Protein AF-A0A964RT85-F1 (afdb_monomer_lite)

Foldseek 3Di:
DDDDDWDKDWADDDDPDDPPDIDIDTDDPPVVCVVLVHDPPQPDWDWDADPVVRDIDIHRD

Sequence (61 aa):
MIEKKLNVAITKCYGNADENSTRGKFNIPKKIINDMGITEDDRTIILRYDEEKKELLIKKA

Secondary str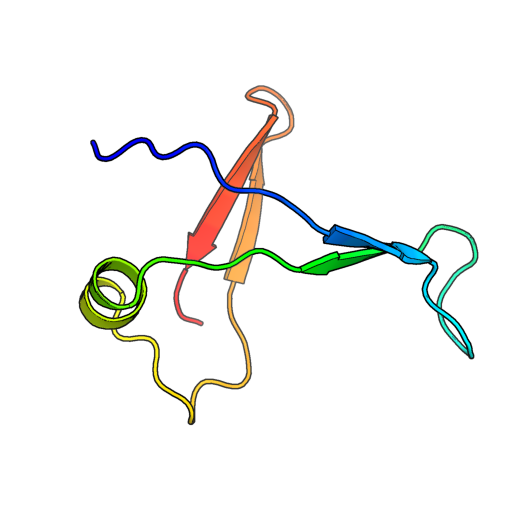ucture (DSSP, 8-state):
-------EEEEE--SSS-TT-EEEEEPPPHHHHHHTT--TT---EEEEEETTTTEEEEEE-

Structure (mmCIF, N/CA/C/O backbone):
data_AF-A0A964RT85-F1
#
_entry.id   AF-A0A964RT85-F1
#
loop_
_atom_site.group_PDB
_atom_site.id
_atom_site.type_symbol
_atom_site.label_atom_id
_atom_site.label_alt_id
_atom_site.label_comp_id
_atom_site.label_asym_id
_atom_site.label_entity_id
_atom_site.label_seq_id
_atom_site.pdbx_PDB_ins_code
_atom_site.Cartn_x
_atom_site.Cartn_y
_atom_site.Cartn_z
_atom_site.occupancy
_atom_site.B_iso_or_equiv
_atom_site.auth_seq_id
_atom_site.auth_comp_id
_atom_site.auth_asym_id
_atom_site.auth_atom_id
_atom_site.pdbx_PDB_model_num
ATOM 1 N N . MET A 1 1 ? -14.209 0.813 11.393 1.00 65.62 1 MET A N 1
ATOM 2 C CA . MET A 1 1 ? -12.758 0.973 11.161 1.00 65.62 1 MET A CA 1
ATOM 3 C C . MET A 1 1 ? -12.136 -0.412 11.260 1.00 65.62 1 MET A C 1
ATOM 5 O O . MET A 1 1 ? -12.436 -1.101 12.226 1.00 65.62 1 MET A O 1
ATOM 9 N N . ILE A 1 2 ? -11.415 -0.877 10.236 1.00 77.88 2 ILE A N 1
ATOM 10 C CA . ILE A 1 2 ? -10.775 -2.204 10.243 1.00 77.88 2 ILE A CA 1
ATOM 11 C C . ILE A 1 2 ? -9.281 -1.981 10.453 1.00 77.88 2 ILE A C 1
ATOM 13 O O . ILE A 1 2 ? -8.644 -1.360 9.610 1.00 77.88 2 ILE A O 1
ATOM 17 N N . GLU A 1 3 ? -8.737 -2.503 11.548 1.00 81.56 3 GLU A N 1
ATOM 18 C CA . GLU A 1 3 ? -7.303 -2.486 11.829 1.00 81.56 3 GLU A 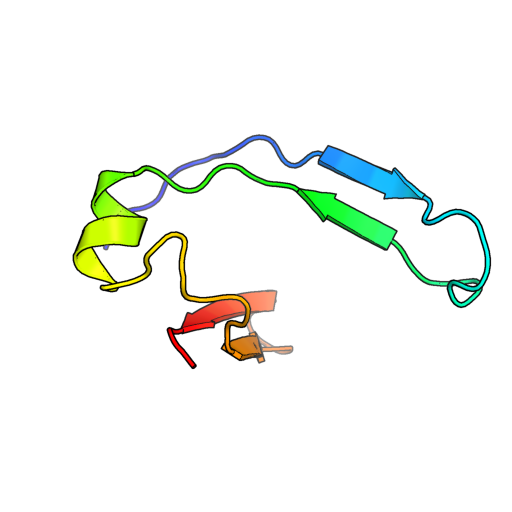CA 1
ATOM 19 C C . GLU A 1 3 ? -6.730 -3.898 11.661 1.00 81.56 3 GLU A C 1
ATOM 21 O O . GLU A 1 3 ? -7.306 -4.885 12.130 1.00 81.56 3 GLU A O 1
ATOM 26 N N . LYS A 1 4 ? -5.606 -4.015 10.949 1.00 81.19 4 LYS A N 1
ATOM 27 C CA . LYS A 1 4 ? -4.867 -5.272 10.802 1.00 81.19 4 LYS A CA 1
ATOM 28 C C . LYS A 1 4 ? -3.372 -5.014 10.888 1.00 81.19 4 LYS A C 1
ATOM 30 O O . LYS A 1 4 ? -2.843 -4.170 10.174 1.00 81.19 4 LYS A O 1
ATOM 35 N N . LYS A 1 5 ? -2.686 -5.819 11.698 1.00 86.62 5 LYS A N 1
ATOM 36 C CA . LYS A 1 5 ? -1.225 -5.872 11.725 1.00 86.62 5 LYS A CA 1
ATOM 37 C C . LYS A 1 5 ? -0.736 -6.745 10.570 1.00 86.62 5 LYS A C 1
ATOM 39 O O . LYS A 1 5 ? -1.126 -7.907 10.467 1.00 86.62 5 LYS A O 1
ATOM 44 N N . LEU A 1 6 ? 0.083 -6.177 9.692 1.00 86.19 6 LEU A N 1
ATOM 45 C CA . LEU A 1 6 ? 0.604 -6.836 8.496 1.00 86.19 6 LEU A CA 1
ATOM 46 C C . LEU A 1 6 ? 2.127 -6.783 8.531 1.00 86.19 6 LEU A C 1
ATOM 48 O O . LEU A 1 6 ? 2.710 -5.793 8.970 1.00 86.19 6 LEU A O 1
ATOM 52 N N . ASN A 1 7 ? 2.769 -7.844 8.056 1.00 87.62 7 ASN A N 1
ATOM 53 C CA . ASN A 1 7 ? 4.211 -7.821 7.864 1.00 87.62 7 ASN A CA 1
ATOM 54 C C . ASN A 1 7 ? 4.539 -6.933 6.661 1.00 87.62 7 ASN A C 1
ATOM 56 O O . ASN A 1 7 ? 3.898 -7.034 5.611 1.00 87.62 7 ASN A O 1
ATOM 60 N N . VAL A 1 8 ? 5.556 -6.092 6.819 1.00 85.81 8 VAL A N 1
ATOM 61 C CA . VAL A 1 8 ? 6.086 -5.245 5.753 1.00 85.81 8 VAL A CA 1
ATOM 62 C C . VAL A 1 8 ? 7.470 -5.761 5.394 1.00 85.81 8 VAL A C 1
ATOM 64 O O . VAL A 1 8 ? 8.304 -5.981 6.270 1.00 85.81 8 VAL A O 1
ATOM 67 N N . ALA A 1 9 ? 7.716 -5.957 4.103 1.00 86.81 9 ALA A N 1
ATOM 68 C CA . ALA A 1 9 ? 9.051 -6.206 3.586 1.00 86.81 9 ALA A CA 1
ATOM 69 C C . ALA A 1 9 ? 9.623 -4.884 3.075 1.00 86.81 9 ALA A C 1
ATOM 71 O O . ALA A 1 9 ? 9.072 -4.290 2.147 1.00 86.81 9 ALA A O 1
ATOM 72 N N . ILE A 1 10 ? 10.724 -4.432 3.669 1.00 86.94 10 ILE A N 1
ATOM 73 C CA . ILE A 1 10 ? 11.466 -3.256 3.214 1.00 86.94 10 ILE A CA 1
ATOM 74 C C . ILE A 1 10 ? 12.803 -3.749 2.680 1.00 86.94 10 ILE A C 1
ATOM 76 O O . ILE 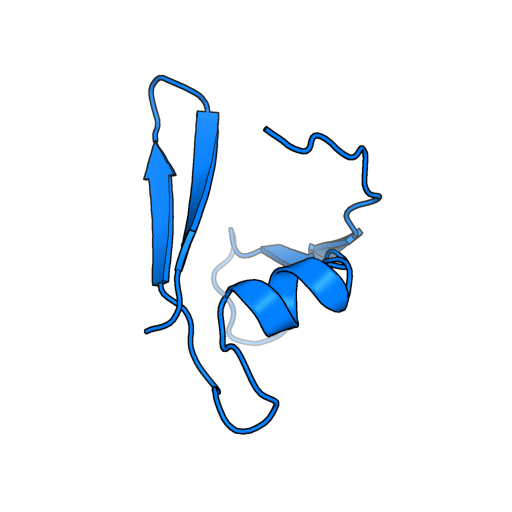A 1 10 ? 13.571 -4.397 3.386 1.00 86.94 10 ILE A O 1
ATOM 80 N N . THR A 1 11 ? 13.057 -3.470 1.408 1.00 83.81 11 THR A N 1
ATOM 81 C CA . THR A 1 11 ? 14.286 -3.867 0.717 1.00 83.81 11 THR A CA 1
ATOM 82 C C . THR A 1 11 ? 14.983 -2.636 0.160 1.00 83.81 11 THR A C 1
ATOM 84 O O . THR A 1 11 ? 14.325 -1.652 -0.186 1.00 83.81 11 THR A O 1
ATOM 87 N N . LYS A 1 12 ? 16.317 -2.680 0.075 1.00 78.56 12 LYS A N 1
ATOM 88 C CA . LYS A 1 12 ? 17.082 -1.646 -0.628 1.00 78.56 12 LYS A CA 1
ATOM 89 C C . LYS A 1 12 ? 16.675 -1.640 -2.102 1.00 78.56 12 LYS A C 1
ATOM 91 O O . LYS A 1 12 ? 16.512 -2.705 -2.700 1.00 78.56 12 LYS A O 1
ATOM 96 N N . CYS A 1 13 ? 16.499 -0.456 -2.678 1.00 77.12 13 CYS A N 1
ATOM 97 C CA . CYS A 1 13 ? 16.389 -0.334 -4.125 1.00 77.12 13 CYS A CA 1
ATOM 98 C C . CYS A 1 13 ? 17.777 -0.548 -4.753 1.00 77.12 13 CYS A C 1
ATOM 100 O O . CYS A 1 13 ? 18.776 -0.079 -4.218 1.00 77.12 13 CYS A O 1
ATOM 102 N N . TYR A 1 14 ? 17.840 -1.271 -5.872 1.00 71.62 14 TYR A N 1
ATOM 103 C CA . TYR A 1 14 ? 19.060 -1.462 -6.667 1.00 71.62 14 TYR A CA 1
ATOM 104 C C . TYR A 1 14 ? 18.910 -0.744 -8.020 1.00 71.62 14 TYR A C 1
ATOM 106 O O . TYR A 1 14 ? 17.784 -0.522 -8.471 1.00 71.62 14 TYR A O 1
ATOM 114 N N . GLY A 1 15 ? 20.022 -0.428 -8.693 1.00 71.38 15 GLY A N 1
ATOM 115 C CA . GLY A 1 15 ? 20.025 0.236 -10.007 1.00 71.38 15 GLY A CA 1
ATOM 116 C C . GLY A 1 15 ? 19.990 1.767 -9.909 1.00 71.38 15 GLY A C 1
ATOM 117 O O . GLY A 1 15 ? 20.577 2.326 -8.994 1.00 71.38 15 GLY A O 1
ATOM 118 N N . ASN A 1 16 ? 19.292 2.440 -10.833 1.00 66.38 16 ASN A N 1
ATOM 119 C CA . ASN A 1 16 ? 19.198 3.913 -10.928 1.00 66.38 16 ASN A CA 1
ATOM 120 C C . ASN A 1 16 ? 18.292 4.566 -9.859 1.00 66.38 16 ASN A C 1
ATOM 122 O O . ASN A 1 16 ? 17.734 5.636 -10.090 1.00 66.38 16 ASN A O 1
ATOM 126 N N . ALA A 1 17 ? 18.060 3.899 -8.731 1.00 68.50 17 ALA A N 1
ATOM 127 C CA . ALA A 1 17 ? 17.275 4.467 -7.643 1.00 68.50 17 ALA A CA 1
ATOM 128 C C . ALA A 1 17 ? 18.159 5.390 -6.793 1.00 68.50 17 ALA A C 1
ATOM 130 O O . ALA A 1 17 ? 19.334 5.093 -6.590 1.00 68.50 17 ALA A O 1
ATOM 131 N N . ASP A 1 18 ? 17.587 6.489 -6.302 1.00 68.25 18 ASP A N 1
ATOM 132 C CA . ASP A 1 18 ? 18.288 7.467 -5.464 1.00 68.25 18 ASP A CA 1
ATOM 133 C C . ASP A 1 18 ? 18.855 6.808 -4.189 1.00 68.25 18 ASP A C 1
ATOM 135 O O . ASP A 1 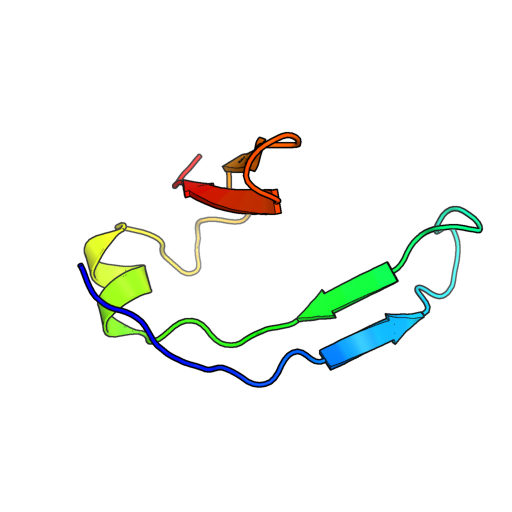18 ? 18.292 5.821 -3.704 1.00 68.25 18 ASP A O 1
ATOM 139 N N . GLU A 1 19 ? 19.932 7.356 -3.623 1.00 65.06 19 GLU A N 1
ATOM 140 C CA . GLU A 1 19 ? 20.708 6.777 -2.510 1.00 65.06 19 GLU A CA 1
ATOM 141 C C . GLU A 1 19 ? 19.873 6.523 -1.240 1.00 65.06 19 GLU A C 1
ATOM 143 O O . GLU A 1 19 ? 20.202 5.659 -0.426 1.00 65.06 19 GLU A O 1
ATOM 148 N N . ASN A 1 20 ? 18.733 7.206 -1.126 1.00 73.69 20 ASN A N 1
ATOM 149 C CA . ASN A 1 20 ? 17.782 7.100 -0.020 1.00 73.69 20 ASN A CA 1
ATOM 150 C C . ASN A 1 20 ? 16.491 6.338 -0.383 1.00 73.69 20 ASN A C 1
ATOM 152 O O . ASN A 1 20 ? 15.509 6.357 0.363 1.00 73.69 20 ASN A O 1
ATOM 156 N N . SER A 1 21 ? 16.465 5.650 -1.526 1.00 73.44 21 SER A N 1
ATOM 157 C CA . SER A 1 21 ? 15.284 4.926 -1.999 1.00 73.44 21 SER A CA 1
ATOM 158 C C . SER A 1 21 ? 15.150 3.553 -1.343 1.00 73.44 21 SER A C 1
ATOM 160 O O . SER A 1 21 ? 16.040 2.701 -1.419 1.00 73.44 21 SER A O 1
ATOM 162 N N . THR A 1 22 ? 13.975 3.283 -0.776 1.00 80.56 22 THR A N 1
ATOM 163 C CA . THR A 1 22 ? 13.597 1.946 -0.306 1.00 80.56 22 THR A CA 1
ATOM 164 C C . THR A 1 22 ? 12.392 1.427 -1.073 1.00 80.56 22 THR A C 1
ATOM 166 O O . THR A 1 22 ? 11.494 2.177 -1.454 1.00 80.56 22 THR A O 1
ATOM 169 N N . ARG A 1 23 ? 12.360 0.112 -1.304 1.00 82.50 23 ARG A N 1
ATOM 170 C CA . ARG A 1 23 ? 11.197 -0.575 -1.859 1.00 82.50 23 ARG A CA 1
ATOM 171 C C . ARG A 1 23 ? 10.476 -1.286 -0.730 1.00 82.50 23 ARG A C 1
ATOM 173 O O . ARG A 1 23 ? 10.937 -2.325 -0.252 1.00 82.50 23 ARG A O 1
ATOM 180 N N . GLY A 1 24 ? 9.332 -0.733 -0.345 1.00 82.50 24 GLY A N 1
ATOM 181 C CA . GLY A 1 24 ? 8.377 -1.373 0.550 1.00 82.50 24 GLY A CA 1
ATOM 182 C C . GLY A 1 24 ? 7.382 -2.244 -0.217 1.00 82.50 24 GLY A C 1
ATOM 183 O O . GLY A 1 24 ? 6.873 -1.844 -1.264 1.00 82.50 24 GLY A O 1
ATOM 184 N N . LYS A 1 25 ? 7.087 -3.435 0.304 1.00 85.06 25 LYS A N 1
ATOM 185 C CA . LYS A 1 25 ? 5.949 -4.265 -0.110 1.00 85.06 25 LYS A CA 1
ATOM 186 C C . LYS A 1 25 ? 5.176 -4.705 1.126 1.00 85.06 25 LYS A C 1
ATOM 188 O O . LYS A 1 25 ? 5.769 -5.151 2.107 1.00 85.06 25 LYS A O 1
ATOM 193 N N . PHE A 1 26 ? 3.857 -4.627 1.053 1.00 88.19 26 PHE A N 1
ATOM 194 C CA . PHE A 1 26 ? 2.952 -5.181 2.051 1.00 88.19 26 PHE A CA 1
ATOM 195 C C . PHE A 1 26 ? 1.714 -5.731 1.349 1.00 88.19 26 PHE A C 1
ATOM 197 O O . PHE A 1 26 ? 1.353 -5.290 0.258 1.00 88.19 26 PHE A O 1
ATOM 204 N N . ASN A 1 27 ? 1.083 -6.721 1.969 1.00 88.56 27 ASN A N 1
ATOM 205 C CA . ASN A 1 27 ? -0.113 -7.345 1.420 1.00 88.56 27 ASN A CA 1
ATOM 206 C C . ASN A 1 27 ? -1.343 -6.620 1.950 1.00 88.56 27 ASN A C 1
ATOM 208 O O . ASN A 1 27 ? -1.509 -6.524 3.162 1.00 88.56 27 ASN A O 1
ATOM 212 N N . ILE A 1 28 ? -2.227 -6.172 1.064 1.00 87.88 28 ILE A N 1
ATOM 213 C CA . ILE A 1 28 ? -3.541 -5.645 1.442 1.00 87.88 28 ILE A CA 1
ATOM 214 C C . ILE A 1 28 ? -4.572 -6.766 1.244 1.00 87.88 28 ILE A C 1
ATOM 216 O O . ILE A 1 28 ? -4.557 -7.424 0.201 1.00 87.88 28 ILE A O 1
ATOM 220 N N . PRO A 1 29 ? -5.471 -7.027 2.213 1.00 89.44 29 PRO A N 1
ATOM 221 C CA . PRO A 1 29 ? -6.530 -8.017 2.044 1.00 89.44 29 PRO A CA 1
ATOM 222 C C . PRO A 1 29 ? -7.359 -7.773 0.777 1.00 89.44 29 PRO A C 1
ATOM 224 O O . PRO A 1 29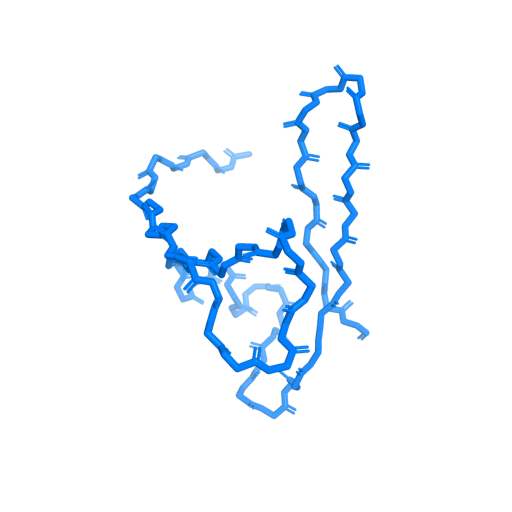 ? -7.856 -6.667 0.567 1.00 89.44 29 PRO A O 1
ATOM 227 N N . LYS A 1 30 ? -7.588 -8.831 -0.016 1.00 89.44 30 LYS A N 1
ATOM 228 C CA . LYS A 1 30 ? -8.322 -8.760 -1.295 1.00 89.44 30 LYS A CA 1
ATOM 229 C C . LYS A 1 30 ? -9.691 -8.087 -1.168 1.00 89.44 30 LYS A C 1
ATOM 231 O O . LYS A 1 30 ? -10.070 -7.315 -2.034 1.00 89.44 30 LYS A O 1
ATOM 236 N N . LYS A 1 31 ? -10.405 -8.329 -0.062 1.00 90.94 31 LYS A N 1
ATOM 237 C CA . LYS A 1 31 ? -11.691 -7.671 0.210 1.00 90.94 31 LYS A CA 1
ATOM 238 C C . LYS A 1 31 ? -11.564 -6.141 0.239 1.00 90.94 31 LYS A C 1
ATOM 240 O O . LYS A 1 31 ? -12.359 -5.479 -0.399 1.00 90.94 31 LYS A O 1
ATOM 245 N N . ILE A 1 32 ? -10.542 -5.600 0.908 1.00 90.81 32 ILE A N 1
ATOM 246 C CA . ILE A 1 32 ? -10.325 -4.146 0.994 1.00 90.81 32 ILE A CA 1
ATOM 247 C C . ILE A 1 32 ? -9.973 -3.579 -0.386 1.00 90.81 32 ILE A C 1
ATOM 249 O O . ILE A 1 32 ? -10.539 -2.571 -0.781 1.00 90.81 32 ILE A O 1
ATOM 253 N N . ILE A 1 33 ? -9.091 -4.248 -1.138 1.00 90.50 33 ILE A N 1
ATOM 254 C CA . ILE A 1 33 ? -8.742 -3.851 -2.515 1.00 90.50 33 ILE A CA 1
ATOM 255 C C . ILE A 1 33 ? -9.985 -3.795 -3.414 1.00 90.50 33 ILE A C 1
ATOM 257 O O . ILE A 1 33 ? -10.185 -2.811 -4.125 1.00 90.50 33 ILE A O 1
ATOM 261 N N . ASN A 1 34 ? -10.848 -4.810 -3.325 1.00 90.94 34 ASN A N 1
ATOM 262 C CA . ASN A 1 34 ? -12.103 -4.858 -4.069 1.00 90.94 34 ASN A CA 1
ATOM 263 C C . ASN A 1 34 ? -13.077 -3.755 -3.625 1.00 90.94 34 ASN A C 1
ATOM 265 O O . ASN A 1 34 ? -13.659 -3.093 -4.478 1.00 90.94 34 ASN A O 1
ATOM 269 N N . ASP A 1 35 ? -13.230 -3.533 -2.315 1.00 92.81 35 ASP A N 1
ATOM 270 C CA . ASP A 1 35 ? -14.090 -2.480 -1.756 1.00 92.81 35 ASP A CA 1
ATOM 271 C C . ASP A 1 35 ? -13.605 -1.073 -2.179 1.00 92.81 35 ASP A C 1
ATOM 273 O O . ASP A 1 35 ? -14.408 -0.156 -2.333 1.00 92.81 35 ASP A O 1
ATOM 277 N N . MET A 1 36 ? -12.297 -0.902 -2.415 1.00 91.38 36 MET A N 1
ATOM 278 C CA . MET A 1 36 ? -11.695 0.318 -2.975 1.00 91.38 36 MET A CA 1
ATOM 279 C C . MET A 1 36 ? -11.879 0.456 -4.498 1.00 91.38 36 MET A C 1
ATOM 281 O O . MET A 1 36 ? -11.547 1.504 -5.054 1.00 91.38 36 MET A O 1
ATOM 285 N N . GLY A 1 37 ? -12.360 -0.586 -5.184 1.00 93.00 37 GLY A N 1
ATOM 286 C CA . GLY A 1 37 ? -12.502 -0.618 -6.640 1.00 93.00 37 GLY A CA 1
ATOM 287 C C . GLY A 1 37 ? -11.170 -0.650 -7.398 1.00 93.00 37 GLY A C 1
ATOM 288 O O . GLY A 1 37 ? -11.125 -0.223 -8.552 1.00 93.00 37 GLY A O 1
ATOM 289 N N . ILE A 1 38 ? -10.087 -1.100 -6.757 1.00 91.56 38 ILE A N 1
ATOM 290 C CA . ILE A 1 38 ? -8.770 -1.261 -7.387 1.00 91.56 38 ILE A CA 1
ATOM 291 C C . ILE A 1 38 ? -8.707 -2.637 -8.058 1.00 91.56 38 ILE A C 1
ATOM 293 O O . ILE A 1 38 ? -9.066 -3.655 -7.466 1.00 91.56 38 ILE A O 1
ATOM 297 N N . THR A 1 39 ? -8.232 -2.656 -9.294 1.00 90.44 39 THR A N 1
ATOM 298 C CA . THR A 1 39 ? -8.138 -3.820 -10.177 1.00 90.44 39 THR A CA 1
ATOM 299 C C . THR A 1 39 ? -6.702 -4.017 -10.660 1.00 90.44 39 THR A C 1
ATOM 301 O O . THR A 1 39 ? -5.839 -3.174 -10.433 1.00 90.44 39 THR A O 1
ATOM 304 N N . GLU A 1 40 ? -6.430 -5.132 -11.336 1.00 86.69 40 GLU A N 1
ATOM 305 C CA . GLU A 1 40 ? -5.105 -5.409 -11.914 1.00 86.69 40 GLU A CA 1
ATOM 306 C C . GLU A 1 40 ? -4.734 -4.440 -13.053 1.00 86.69 40 GLU A C 1
ATOM 308 O O . GLU A 1 40 ? -3.549 -4.236 -13.324 1.00 86.69 40 GLU A O 1
ATOM 313 N N . ASP A 1 41 ? -5.729 -3.799 -13.675 1.00 90.06 41 ASP A N 1
ATOM 314 C CA . ASP A 1 41 ? -5.531 -2.787 -14.717 1.00 90.06 41 ASP A CA 1
ATOM 315 C C . ASP A 1 41 ? -5.117 -1.420 -14.145 1.00 90.06 41 ASP A C 1
ATOM 317 O O . ASP A 1 41 ? -4.515 -0.600 -14.847 1.00 90.06 41 ASP A O 1
ATOM 321 N N . ASP A 1 42 ? -5.387 -1.175 -12.858 1.00 88.62 42 ASP A N 1
ATOM 322 C CA . ASP A 1 42 ? -4.977 0.042 -12.164 1.00 88.62 42 ASP A CA 1
ATOM 323 C C . ASP A 1 42 ? -3.470 -0.007 -11.869 1.00 88.62 42 ASP A C 1
ATOM 325 O O . ASP A 1 42 ? -3.005 -0.577 -10.880 1.00 88.62 42 ASP A O 1
ATOM 329 N N . ARG A 1 43 ? -2.670 0.614 -12.742 1.00 87.00 43 ARG A N 1
ATOM 330 C CA . ARG A 1 43 ? -1.200 0.631 -12.610 1.00 87.00 43 ARG A CA 1
ATOM 331 C C . ARG A 1 43 ? -0.675 1.662 -11.612 1.00 87.00 43 ARG A C 1
ATOM 333 O O . ARG A 1 43 ? 0.521 1.666 -11.318 1.00 87.00 43 ARG A O 1
ATOM 340 N N . THR A 1 44 ? -1.532 2.551 -11.120 1.00 87.56 44 THR A N 1
ATOM 341 C CA . THR A 1 44 ? -1.166 3.652 -10.226 1.00 87.56 44 THR A CA 1
ATOM 342 C C . THR A 1 44 ? -2.210 3.850 -9.131 1.00 87.56 44 THR A C 1
ATOM 344 O O . THR A 1 44 ? -3.378 3.495 -9.267 1.00 87.56 44 THR A O 1
ATOM 347 N N . ILE A 1 45 ? -1.763 4.421 -8.016 1.00 89.56 45 ILE A N 1
ATOM 348 C CA . ILE A 1 45 ? -2.569 4.768 -6.842 1.00 89.56 45 ILE A CA 1
ATOM 349 C C . ILE A 1 45 ? -2.111 6.126 -6.319 1.00 89.56 45 ILE A C 1
ATOM 351 O O . ILE A 1 45 ? -0.975 6.540 -6.561 1.00 89.56 45 ILE A O 1
ATOM 355 N N . ILE A 1 46 ? -2.970 6.798 -5.561 1.00 89.69 46 ILE A N 1
ATOM 356 C CA . ILE A 1 46 ? -2.604 8.014 -4.834 1.00 89.69 46 ILE A CA 1
ATOM 357 C C . ILE A 1 46 ? -2.190 7.617 -3.418 1.00 89.69 46 ILE A C 1
ATOM 359 O O . ILE A 1 46 ? -2.985 7.042 -2.671 1.00 89.69 46 ILE A O 1
ATOM 363 N N . LEU A 1 47 ? -0.957 7.958 -3.043 1.00 88.50 47 LEU A N 1
ATOM 364 C CA . LEU A 1 47 ? -0.428 7.810 -1.691 1.00 88.50 47 LEU A CA 1
ATOM 365 C C . LEU A 1 47 ? -0.277 9.195 -1.058 1.00 88.50 47 LEU A C 1
ATOM 367 O O . LEU A 1 47 ? 0.408 10.057 -1.604 1.00 88.50 47 LEU A O 1
ATOM 371 N N . ARG A 1 48 ? -0.901 9.407 0.100 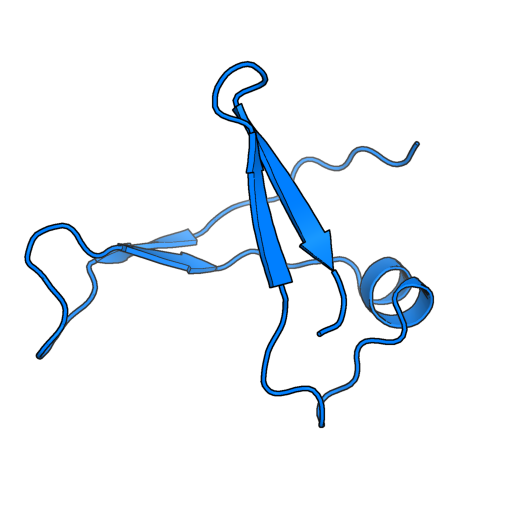1.00 91.75 48 ARG A N 1
ATOM 372 C CA . ARG A 1 48 ? -0.716 10.608 0.920 1.00 91.75 48 ARG A CA 1
ATOM 373 C C . ARG A 1 48 ? -0.108 10.218 2.257 1.00 91.75 48 ARG A C 1
ATOM 375 O O . ARG A 1 48 ? -0.577 9.270 2.879 1.00 91.75 48 ARG A O 1
ATOM 382 N N . TYR A 1 49 ? 0.887 10.977 2.694 1.00 93.06 49 TYR A N 1
ATOM 383 C CA . TYR A 1 49 ? 1.470 10.871 4.024 1.00 93.06 49 TYR A CA 1
ATOM 384 C C . TYR A 1 49 ? 1.041 12.071 4.871 1.00 93.06 49 TYR A C 1
ATOM 386 O O . TYR A 1 49 ? 1.142 13.210 4.419 1.00 93.06 49 TYR A O 1
ATOM 394 N N . ASP A 1 50 ? 0.514 11.800 6.062 1.00 95.19 50 ASP A N 1
ATOM 395 C CA . ASP A 1 50 ? 0.234 12.797 7.096 1.00 95.19 50 ASP A CA 1
ATOM 396 C C . ASP A 1 50 ? 1.413 12.807 8.081 1.00 95.19 50 ASP A C 1
ATOM 398 O O . ASP A 1 50 ? 1.640 11.834 8.806 1.00 95.19 50 ASP A O 1
ATOM 402 N N . GLU A 1 51 ? 2.200 13.886 8.071 1.00 94.75 51 GLU A N 1
ATOM 403 C CA . GLU A 1 51 ? 3.420 13.987 8.875 1.00 94.75 51 GLU A CA 1
ATOM 404 C C . GLU A 1 51 ? 3.158 14.087 10.377 1.00 94.75 51 GLU A C 1
ATOM 406 O O . GLU A 1 51 ? 3.998 13.638 11.159 1.00 94.75 51 GLU A O 1
ATOM 411 N N . GLU A 1 52 ? 2.031 14.660 10.793 1.00 95.88 52 GLU A N 1
ATOM 412 C CA . GLU A 1 52 ? 1.700 14.834 12.208 1.00 95.88 52 GLU A CA 1
ATOM 413 C C . GLU A 1 52 ? 1.257 13.505 12.811 1.00 95.88 52 GLU A C 1
ATOM 415 O O . GLU A 1 52 ? 1.731 13.104 13.875 1.00 95.88 52 GLU A O 1
ATOM 420 N N . LYS A 1 53 ? 0.392 12.783 12.093 1.00 95.31 53 LYS A N 1
ATOM 421 C CA . LYS A 1 53 ? -0.174 11.507 12.551 1.00 95.31 53 LYS A CA 1
ATOM 422 C C . LYS A 1 53 ? 0.707 10.304 12.247 1.00 95.31 53 LYS A C 1
ATOM 424 O O . LYS A 1 53 ? 0.495 9.240 12.818 1.00 95.31 53 LYS A O 1
ATOM 429 N N . LYS A 1 54 ? 1.702 10.466 11.368 1.00 92.25 54 LYS A N 1
ATOM 430 C CA . LYS A 1 54 ? 2.547 9.377 10.846 1.00 92.25 54 LYS A CA 1
ATOM 431 C C . LYS A 1 54 ? 1.722 8.295 10.141 1.00 92.25 54 LYS A C 1
ATOM 433 O O . LYS A 1 54 ? 2.029 7.107 10.227 1.00 92.25 54 LYS A O 1
ATOM 438 N N . GLU A 1 55 ? 0.686 8.712 9.419 1.00 92.75 55 GLU A N 1
ATOM 439 C CA . GLU A 1 55 ? -0.262 7.819 8.752 1.00 92.75 55 GLU A CA 1
ATOM 440 C C . GLU A 1 55 ? -0.142 7.901 7.230 1.00 92.75 55 GLU A C 1
ATOM 442 O O . GLU A 1 55 ? 0.102 8.962 6.651 1.00 92.75 55 GLU A O 1
ATOM 447 N N . LEU A 1 56 ? -0.356 6.762 6.571 1.00 89.25 56 LEU A N 1
ATOM 448 C CA . LEU A 1 56 ? -0.503 6.691 5.123 1.00 89.25 56 LEU A CA 1
ATOM 449 C C . LEU A 1 56 ? -1.972 6.524 4.762 1.00 89.25 56 LEU A C 1
ATOM 451 O O . LEU A 1 56 ? -2.675 5.679 5.314 1.00 89.25 56 LEU A O 1
ATOM 455 N N . LEU A 1 57 ? -2.403 7.281 3.763 1.00 90.75 57 LEU A N 1
ATOM 456 C CA . LEU A 1 57 ? -3.708 7.146 3.149 1.00 90.75 57 LEU A CA 1
ATOM 457 C C . LEU A 1 57 ? -3.536 6.768 1.675 1.00 90.75 57 LEU A C 1
ATOM 459 O O . LEU A 1 57 ? -2.838 7.443 0.918 1.00 90.75 57 LEU A O 1
ATOM 463 N N . ILE A 1 58 ? -4.183 5.669 1.286 1.00 90.06 58 ILE A N 1
ATOM 464 C CA . ILE A 1 58 ? -4.114 5.085 -0.055 1.00 90.06 58 ILE A CA 1
ATOM 465 C C . ILE A 1 58 ? -5.477 5.236 -0.722 1.00 90.06 58 ILE A C 1
ATOM 467 O O . ILE A 1 58 ? -6.501 4.907 -0.122 1.00 90.06 58 ILE A O 1
ATOM 471 N N . LYS A 1 59 ? -5.494 5.721 -1.963 1.00 90.31 59 LYS A N 1
ATOM 472 C CA . LYS A 1 59 ? -6.701 5.892 -2.782 1.00 90.31 59 LYS A CA 1
ATOM 473 C C . LYS A 1 59 ? -6.483 5.354 -4.191 1.00 90.31 59 LYS A C 1
ATOM 475 O O . LYS A 1 59 ? -5.359 5.375 -4.695 1.00 90.31 59 LYS A O 1
ATOM 480 N N . LYS A 1 60 ? -7.578 4.933 -4.828 1.00 90.56 60 LYS A N 1
ATOM 481 C CA . LYS A 1 60 ? -7.623 4.764 -6.284 1.00 90.56 60 LYS A CA 1
ATOM 482 C C . LYS A 1 60 ? -7.296 6.115 -6.944 1.00 90.56 60 LYS A C 1
ATOM 484 O O . LYS A 1 60 ? -7.705 7.152 -6.411 1.00 90.56 60 LYS A O 1
ATOM 489 N N . ALA A 1 61 ? -6.486 6.073 -8.002 1.00 86.69 61 ALA A N 1
ATOM 490 C CA . ALA A 1 61 ? -6.108 7.246 -8.787 1.00 86.69 61 ALA A CA 1
ATOM 491 C C . ALA A 1 61 ? -7.263 7.754 -9.659 1.00 86.69 61 ALA A C 1
ATOM 493 O O . ALA A 1 61 ? -8.147 6.933 -10.000 1.00 86.69 61 ALA A O 1
#

Radius of gyration: 13.71 Å; chains: 1; bounding box: 35×24×27 Å

pLDDT: mean 85.52, std 7.95, range [65.06, 95.88]

Organism: NCBI:txid225345